Protein AF-A0A7X1GT19-F1 (afdb_monomer)

Sequence (96 aa):
MHSQNGVPGVCRNRPYIVELTGMGIITFTTTYVAVEGKKAEAPYTIAMIELDEGAWIAGNLIYIDPTEASMDLTGKRVKLCHKVFPSDRFSGRESA

Structure (mmCIF, N/CA/C/O backbone):
data_AF-A0A7X1GT19-F1
#
_entry.id   AF-A0A7X1GT19-F1
#
loop_
_atom_site.group_PDB
_atom_site.id
_atom_site.type_symbol
_atom_site.label_atom_id
_atom_site.label_alt_id
_atom_site.label_comp_id
_atom_site.label_asym_id
_atom_site.label_entity_id
_atom_site.label_seq_id
_atom_site.pdbx_PDB_ins_code
_atom_site.Cartn_x
_atom_site.Cartn_y
_atom_site.Cartn_z
_atom_site.occupancy
_atom_site.B_iso_or_equiv
_atom_site.auth_seq_id
_atom_site.auth_comp_id
_atom_site.auth_asym_id
_atom_site.auth_atom_id
_atom_site.pdbx_PDB_model_num
ATOM 1 N N . MET A 1 1 ? -29.762 -1.680 27.290 1.00 38.53 1 MET A N 1
ATOM 2 C CA . MET A 1 1 ? -28.530 -0.919 27.590 1.00 38.53 1 MET A CA 1
ATOM 3 C C . MET A 1 1 ? -27.571 -1.827 28.339 1.00 38.53 1 MET A C 1
ATOM 5 O O . MET A 1 1 ? -27.775 -1.955 29.527 1.00 38.53 1 MET A O 1
ATOM 9 N N . HIS A 1 2 ? -26.612 -2.491 27.692 1.00 34.38 2 HIS A N 1
ATOM 10 C CA . HIS A 1 2 ? -25.389 -3.018 28.330 1.00 34.38 2 HIS A CA 1
ATOM 11 C C . HIS A 1 2 ? -24.317 -3.064 27.230 1.00 34.38 2 HIS A C 1
ATOM 13 O O . HI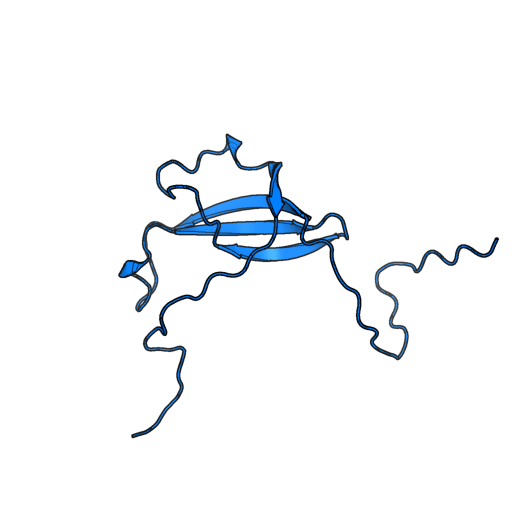S A 1 2 ? -24.105 -4.069 26.562 1.00 34.38 2 HIS A O 1
ATOM 19 N N . SER A 1 3 ? -23.737 -1.889 26.986 1.00 41.16 3 SER A N 1
ATOM 20 C CA . SER A 1 3 ? -22.594 -1.668 26.105 1.00 41.16 3 SER A CA 1
ATOM 21 C C . SER A 1 3 ? -21.346 -2.184 26.815 1.00 41.16 3 SER A C 1
ATOM 23 O O . SER A 1 3 ? -20.763 -1.474 27.629 1.00 41.16 3 SER A O 1
ATOM 25 N N . GLN A 1 4 ? -20.958 -3.431 26.560 1.00 44.81 4 GLN A N 1
ATOM 26 C CA . GLN A 1 4 ? -19.637 -3.927 26.942 1.00 44.81 4 GLN A CA 1
ATOM 27 C C . GLN A 1 4 ? -18.685 -3.655 25.780 1.00 44.81 4 GLN A C 1
ATOM 29 O O . GLN A 1 4 ? -18.449 -4.522 24.942 1.00 44.81 4 GLN A O 1
ATOM 34 N N . ASN A 1 5 ? -18.178 -2.423 25.720 1.00 45.59 5 ASN A N 1
ATOM 35 C CA . ASN A 1 5 ? -17.056 -2.084 24.855 1.00 45.59 5 ASN A CA 1
ATOM 36 C C . ASN A 1 5 ? -15.856 -2.903 25.342 1.00 45.59 5 ASN A C 1
ATOM 38 O O . ASN A 1 5 ? -15.288 -2.621 26.396 1.00 45.59 5 ASN A O 1
ATOM 42 N N . GLY A 1 6 ? -15.549 -3.981 24.619 1.00 48.25 6 GLY A N 1
ATOM 43 C CA . GLY A 1 6 ? -14.380 -4.808 24.874 1.00 48.25 6 GLY A CA 1
ATOM 44 C C . GLY A 1 6 ? -13.124 -3.960 24.731 1.00 48.25 6 GLY A C 1
ATOM 45 O O . GLY A 1 6 ? -12.921 -3.311 23.710 1.00 48.25 6 GLY A O 1
ATOM 46 N N . VAL A 1 7 ? -12.298 -3.949 25.770 1.00 55.34 7 VAL A N 1
ATOM 47 C CA . VAL A 1 7 ? -10.979 -3.320 25.725 1.00 55.34 7 VAL A CA 1
ATOM 48 C C . VAL A 1 7 ? -10.086 -4.070 24.719 1.00 55.34 7 VAL A C 1
ATOM 50 O O . VAL A 1 7 ? -9.985 -5.299 24.809 1.00 55.34 7 VAL A O 1
ATOM 53 N N . PRO A 1 8 ? -9.443 -3.377 23.761 1.00 54.56 8 PRO A N 1
ATOM 54 C CA . PRO A 1 8 ? -8.532 -4.019 22.821 1.00 54.56 8 PRO A CA 1
ATOM 55 C C . PRO A 1 8 ? -7.324 -4.606 23.571 1.00 54.56 8 PRO A C 1
ATOM 57 O O . PRO A 1 8 ? -6.698 -3.917 24.372 1.00 54.56 8 PRO A O 1
ATOM 60 N N . GLY A 1 9 ? -7.010 -5.884 23.326 1.00 55.78 9 GLY A N 1
ATOM 61 C CA . GLY A 1 9 ? -5.822 -6.567 23.871 1.00 55.78 9 GLY A CA 1
ATOM 62 C C . GLY A 1 9 ? -6.071 -7.607 24.973 1.00 55.78 9 GLY A C 1
ATOM 63 O O . GLY A 1 9 ? -5.120 -8.230 25.438 1.00 55.78 9 GLY A O 1
ATOM 64 N N . VAL A 1 10 ? -7.322 -7.838 25.389 1.00 63.00 10 VAL A N 1
ATOM 65 C CA . VAL A 1 10 ? -7.647 -8.835 26.426 1.00 63.00 10 VAL A CA 1
ATOM 66 C C . VAL A 1 10 ? -8.014 -10.189 25.815 1.00 63.00 10 VAL A C 1
ATOM 68 O O . VAL A 1 10 ? -8.988 -10.314 25.070 1.00 63.00 10 VAL A O 1
ATOM 71 N N . CYS A 1 11 ? -7.260 -11.227 26.188 1.00 58.25 11 CYS A N 1
ATOM 72 C CA . CYS A 1 11 ? -7.517 -12.618 25.825 1.00 58.25 11 CYS A CA 1
ATOM 73 C C . CYS A 1 11 ? -8.850 -13.102 26.417 1.00 58.25 11 CYS A C 1
ATOM 75 O O . CYS A 1 11 ? -8.918 -13.569 27.555 1.00 58.25 11 CYS A O 1
ATOM 77 N N . ARG A 1 12 ? -9.928 -13.049 25.629 1.00 58.66 12 ARG A N 1
ATOM 78 C CA . ARG A 1 12 ? -11.085 -13.924 25.851 1.00 58.66 12 ARG A CA 1
ATOM 79 C C . ARG A 1 12 ? -10.684 -15.315 25.362 1.00 58.66 12 ARG A C 1
ATOM 81 O O . ARG A 1 12 ? -10.279 -15.467 24.217 1.00 58.66 12 ARG A O 1
ATOM 88 N N . ASN A 1 13 ? -10.800 -16.325 26.222 1.00 62.38 13 ASN A N 1
ATOM 89 C CA . ASN A 1 13 ? -10.290 -17.692 26.018 1.00 62.38 13 ASN A CA 1
ATOM 90 C C . ASN A 1 13 ? -10.967 -18.492 24.869 1.00 62.38 13 ASN A C 1
ATOM 92 O O . ASN A 1 13 ? -10.873 -19.716 24.830 1.00 62.38 13 ASN A O 1
ATOM 96 N N . ARG A 1 14 ? -11.690 -17.828 23.953 1.00 72.44 14 ARG A N 1
ATOM 97 C CA . ARG A 1 14 ? -12.231 -18.405 22.717 1.00 72.44 14 ARG A CA 1
ATOM 98 C C . ARG A 1 14 ? -11.996 -17.458 21.537 1.00 72.44 14 ARG A C 1
ATOM 100 O O . ARG A 1 14 ? -12.455 -16.315 21.611 1.00 72.44 14 ARG A O 1
ATOM 107 N N . PRO A 1 15 ? -11.373 -17.928 20.443 1.00 73.94 15 PRO A N 1
ATOM 108 C CA . PRO A 1 15 ? -11.377 -17.189 19.191 1.00 73.94 15 PRO A CA 1
ATOM 109 C C . PRO A 1 15 ? -12.811 -17.108 18.654 1.00 73.94 15 PRO A C 1
ATOM 111 O O . PRO A 1 15 ? -13.588 -18.058 18.766 1.00 73.94 15 PRO A O 1
ATOM 114 N N . TYR A 1 16 ? -13.161 -15.965 18.079 1.00 82.31 16 TYR A N 1
ATOM 115 C CA . TYR A 1 16 ? -14.397 -15.762 17.333 1.00 82.31 16 TYR A CA 1
ATOM 116 C C . TYR A 1 16 ? -14.046 -15.098 16.004 1.00 82.31 16 TYR A C 1
ATOM 118 O O . TYR A 1 16 ? -13.050 -14.382 15.909 1.00 82.31 16 TYR A O 1
ATOM 126 N N . ILE A 1 17 ? -14.830 -15.390 14.970 1.00 84.88 17 ILE A N 1
ATOM 127 C CA . ILE A 1 17 ? -14.613 -14.848 13.629 1.00 84.88 17 ILE A CA 1
ATOM 128 C C . ILE A 1 17 ? -15.298 -13.484 13.559 1.00 84.88 17 ILE A C 1
ATOM 130 O O . ILE A 1 17 ? -16.444 -13.345 13.987 1.00 84.88 17 ILE A O 1
ATOM 134 N N . VAL A 1 18 ? -14.589 -12.493 13.026 1.00 86.12 18 VAL A N 1
ATOM 135 C CA . VAL A 1 18 ? -15.118 -11.159 12.735 1.00 86.12 18 VAL A CA 1
ATOM 136 C C . VAL A 1 18 ? -14.885 -10.884 11.260 1.00 86.12 18 VAL A C 1
AT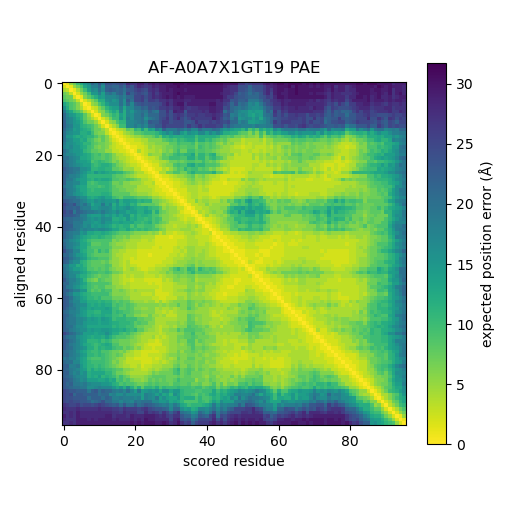OM 138 O O . VAL A 1 18 ? -13.773 -11.074 10.770 1.00 86.12 18 VAL A O 1
ATOM 141 N N . GLU A 1 19 ? -15.928 -10.454 10.559 1.00 84.38 19 GLU A N 1
ATOM 142 C CA . GLU A 1 19 ? -15.803 -9.969 9.187 1.00 84.38 19 GLU A CA 1
ATOM 143 C C . GLU A 1 19 ? -15.433 -8.485 9.203 1.00 84.38 19 GLU A C 1
ATOM 145 O O . GLU A 1 19 ? -16.076 -7.684 9.882 1.00 84.38 19 GLU A O 1
ATOM 150 N N . LEU A 1 20 ? -14.378 -8.133 8.470 1.00 88.56 20 LEU A N 1
ATOM 151 C CA . LEU A 1 20 ? -13.904 -6.758 8.322 1.00 88.56 20 LEU A CA 1
ATOM 152 C C . LEU A 1 20 ? -14.451 -6.165 7.023 1.00 88.56 20 LEU A C 1
ATOM 154 O O . LEU A 1 20 ? -14.605 -6.866 6.022 1.00 88.56 20 LEU A O 1
ATOM 158 N N . THR A 1 21 ? -14.701 -4.859 7.016 1.00 85.12 21 THR A N 1
ATOM 159 C CA . THR A 1 21 ? -15.239 -4.143 5.850 1.00 85.12 21 THR A CA 1
ATOM 160 C C . THR A 1 21 ? -14.237 -4.040 4.699 1.00 85.12 21 THR A C 1
ATOM 162 O O . THR A 1 21 ? -14.631 -3.883 3.541 1.00 85.12 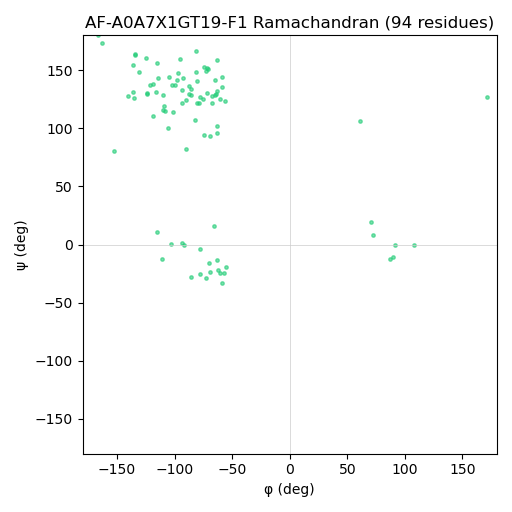21 THR A O 1
ATOM 165 N N . GLY A 1 22 ? -12.937 -4.133 5.007 1.00 85.31 22 GLY A N 1
ATOM 166 C CA . GLY A 1 22 ? -11.856 -4.020 4.029 1.00 85.31 22 GLY A CA 1
ATOM 167 C C . GLY A 1 22 ? -11.673 -2.600 3.487 1.00 85.31 22 GLY A C 1
ATOM 168 O O . GLY A 1 22 ? -11.091 -2.440 2.413 1.00 85.31 22 GLY A O 1
ATOM 169 N N . MET A 1 23 ? -12.190 -1.587 4.190 1.00 88.44 23 MET A N 1
ATOM 170 C CA . MET A 1 23 ? -11.970 -0.176 3.883 1.00 88.44 23 MET A CA 1
ATOM 171 C C . MET A 1 23 ? -10.890 0.394 4.793 1.00 88.44 23 MET A C 1
ATOM 173 O O . MET A 1 23 ? -10.863 0.115 5.989 1.00 88.44 23 MET A O 1
ATOM 177 N N . GLY A 1 24 ? -9.998 1.194 4.219 1.00 88.19 24 GLY A N 1
ATOM 178 C CA . GLY A 1 24 ? -8.895 1.755 4.980 1.00 88.19 24 GLY A CA 1
ATOM 179 C C . GLY A 1 24 ? -8.163 2.878 4.271 1.00 88.19 24 GLY A C 1
ATOM 180 O O . GLY A 1 24 ? -8.508 3.267 3.148 1.00 88.19 24 GLY A O 1
ATOM 181 N N . ILE A 1 25 ? -7.156 3.396 4.961 1.00 85.44 25 ILE A N 1
ATOM 182 C CA . ILE A 1 25 ? -6.256 4.445 4.493 1.00 85.44 25 ILE A CA 1
ATOM 183 C C . ILE A 1 25 ? -4.932 3.808 4.073 1.00 85.44 25 ILE A C 1
ATOM 185 O O . ILE A 1 25 ? -4.413 2.935 4.769 1.00 85.44 25 ILE A O 1
ATOM 189 N N . ILE A 1 26 ? -4.378 4.242 2.938 1.00 89.25 26 ILE A N 1
ATOM 190 C CA . ILE A 1 26 ? -3.115 3.696 2.427 1.00 89.25 26 ILE A CA 1
ATOM 191 C C . ILE A 1 26 ? -1.898 4.537 2.768 1.00 89.25 26 ILE A C 1
ATOM 193 O O . ILE A 1 26 ? -1.902 5.761 2.650 1.00 89.25 26 ILE A O 1
ATOM 197 N N . THR A 1 27 ? -0.819 3.825 3.071 1.00 87.75 27 THR A N 1
ATOM 198 C CA . THR A 1 27 ? 0.567 4.256 2.882 1.00 87.75 27 THR A CA 1
ATOM 199 C C . THR A 1 27 ? 1.208 3.280 1.906 1.00 87.75 27 THR A C 1
ATOM 201 O O . THR A 1 27 ? 0.952 2.086 2.003 1.00 87.75 27 THR A O 1
ATOM 204 N N . PHE A 1 28 ? 2.014 3.733 0.950 1.00 88.44 28 PHE A N 1
ATOM 205 C CA . PHE A 1 28 ? 2.563 2.837 -0.069 1.00 88.44 28 PHE A CA 1
ATOM 206 C C . PHE A 1 28 ? 4.055 3.049 -0.307 1.00 88.44 28 PHE A C 1
ATOM 208 O O . PHE A 1 28 ? 4.646 4.055 0.078 1.00 88.44 28 PHE A O 1
ATOM 215 N N . THR A 1 29 ? 4.679 2.066 -0.942 1.00 87.62 29 THR A N 1
ATOM 216 C CA . THR A 1 29 ? 6.060 2.109 -1.411 1.00 87.62 29 THR A CA 1
ATOM 217 C C . THR A 1 29 ? 6.131 1.426 -2.769 1.00 87.62 29 THR A C 1
ATOM 219 O O . THR A 1 29 ? 5.672 0.295 -2.933 1.00 87.62 29 THR A O 1
ATOM 222 N N . THR A 1 30 ? 6.713 2.111 -3.752 1.00 88.12 30 THR A N 1
ATOM 223 C CA . THR A 1 30 ? 6.962 1.540 -5.079 1.00 88.12 30 THR A CA 1
ATOM 224 C C . THR A 1 30 ? 8.331 0.874 -5.105 1.00 88.12 30 THR A C 1
ATOM 226 O O . THR A 1 30 ? 9.354 1.493 -4.810 1.00 88.12 30 THR A O 1
ATOM 229 N N . THR A 1 31 ? 8.355 -0.405 -5.466 1.00 86.69 31 THR A N 1
ATOM 230 C CA . THR A 1 31 ? 9.571 -1.198 -5.618 1.00 86.69 31 THR A CA 1
ATOM 231 C C . THR A 1 31 ? 9.923 -1.313 -7.099 1.00 86.69 31 THR A C 1
ATOM 233 O O . THR A 1 31 ? 9.212 -1.948 -7.876 1.00 86.69 31 THR A O 1
ATOM 236 N N . TYR A 1 32 ? 11.049 -0.711 -7.484 1.00 85.19 32 TYR A N 1
ATOM 237 C CA . TYR A 1 32 ? 11.576 -0.770 -8.855 1.00 85.19 32 TYR A CA 1
ATOM 238 C C . TYR A 1 32 ? 12.434 -2.012 -9.111 1.00 85.19 32 TYR A C 1
ATOM 240 O O . TYR A 1 32 ? 12.519 -2.494 -10.238 1.00 85.19 32 TYR A O 1
ATOM 248 N N . VAL A 1 33 ? 13.070 -2.544 -8.066 1.00 84.75 33 VAL A N 1
ATOM 249 C CA . VAL A 1 33 ? 13.926 -3.729 -8.151 1.00 84.75 33 VAL A CA 1
ATOM 250 C C . VAL A 1 33 ? 13.188 -4.906 -7.535 1.00 84.75 33 VAL A C 1
ATOM 252 O O . VAL A 1 33 ? 13.123 -5.039 -6.315 1.00 84.75 33 VAL A O 1
ATOM 255 N N . ALA A 1 34 ? 12.610 -5.754 -8.384 1.00 81.06 34 ALA A N 1
ATOM 256 C CA . ALA A 1 34 ? 11.939 -6.959 -7.922 1.00 81.06 34 ALA A CA 1
ATOM 257 C C . ALA A 1 34 ? 12.922 -8.029 -7.445 1.00 81.06 34 ALA A C 1
ATOM 259 O O . ALA A 1 34 ? 14.014 -8.208 -7.992 1.00 81.06 34 ALA A O 1
ATOM 260 N N . VAL A 1 35 ? 12.448 -8.808 -6.476 1.00 77.00 35 VAL A N 1
ATOM 261 C CA . VAL A 1 35 ? 13.060 -10.075 -6.080 1.00 77.00 35 VAL A CA 1
ATOM 262 C C . VAL A 1 35 ? 13.020 -11.089 -7.227 1.00 77.00 35 VAL A C 1
ATOM 264 O O . VAL A 1 35 ? 12.233 -10.987 -8.178 1.00 77.00 35 VAL A O 1
ATOM 267 N N . GLU A 1 36 ? 13.894 -12.088 -7.158 1.00 73.50 36 GLU A N 1
ATOM 268 C CA . GLU A 1 36 ? 13.940 -13.153 -8.153 1.00 73.50 36 GLU A CA 1
ATOM 269 C C . GLU A 1 36 ? 12.593 -13.893 -8.244 1.00 73.50 36 GLU A C 1
ATOM 271 O O . GLU A 1 36 ? 11.956 -14.179 -7.238 1.00 73.50 36 GLU A O 1
ATOM 276 N N . GLY A 1 37 ? 12.120 -14.152 -9.468 1.00 72.94 37 GLY A N 1
ATOM 277 C CA . GLY A 1 37 ? 10.784 -14.714 -9.713 1.00 72.94 37 GLY A CA 1
ATOM 278 C C . GLY A 1 37 ? 9.653 -13.682 -9.826 1.00 72.94 37 GLY A C 1
ATOM 279 O O . GLY A 1 37 ? 8.594 -14.025 -10.340 1.00 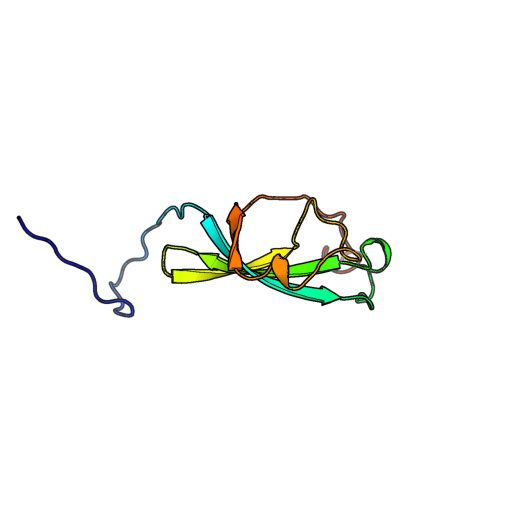72.94 37 GLY A O 1
ATOM 280 N N . LYS A 1 38 ? 9.890 -12.415 -9.457 1.00 73.12 38 LYS A N 1
ATOM 281 C CA . LYS A 1 38 ? 8.913 -11.310 -9.564 1.00 73.12 38 LYS A CA 1
ATOM 282 C C . LYS A 1 38 ? 9.322 -10.205 -10.541 1.00 73.12 38 LYS A C 1
ATOM 284 O O . LYS A 1 38 ? 8.675 -9.169 -10.623 1.00 73.12 38 LYS A O 1
ATOM 289 N N . LYS A 1 39 ? 10.368 -10.437 -11.344 1.00 75.12 39 LYS A N 1
ATOM 290 C CA . LYS A 1 39 ? 10.871 -9.475 -12.346 1.00 75.12 39 LYS A CA 1
ATOM 291 C C . LYS A 1 39 ? 9.828 -9.067 -13.390 1.00 75.12 39 LYS A C 1
ATOM 293 O O . LYS A 1 39 ? 9.852 -7.928 -13.829 1.00 75.12 39 LYS A O 1
ATOM 298 N N . ALA A 1 40 ? 8.919 -9.970 -13.760 1.00 76.44 40 ALA A N 1
ATOM 299 C CA . ALA A 1 40 ? 7.837 -9.675 -14.704 1.00 76.44 40 ALA A CA 1
ATOM 300 C C . ALA A 1 40 ? 6.765 -8.731 -14.126 1.00 76.44 40 ALA A C 1
ATOM 302 O O . ALA A 1 40 ? 5.966 -8.179 -14.873 1.00 76.44 40 ALA A O 1
ATOM 303 N N . GLU A 1 41 ? 6.742 -8.568 -12.804 1.00 73.62 41 GLU A N 1
ATOM 304 C CA . GLU A 1 41 ? 5.791 -7.726 -12.079 1.00 73.62 41 GLU A CA 1
ATOM 305 C C . GLU A 1 41 ? 6.437 -6.398 -11.645 1.00 73.62 41 GLU A C 1
ATOM 307 O O . GLU A 1 41 ? 5.774 -5.590 -11.011 1.00 73.62 41 GLU A O 1
ATOM 312 N N . ALA A 1 42 ? 7.719 -6.163 -11.963 1.00 80.88 42 ALA A N 1
ATOM 313 C CA . ALA A 1 42 ? 8.395 -4.898 -11.690 1.00 80.88 42 ALA A CA 1
ATOM 314 C C . ALA A 1 42 ? 8.065 -3.839 -12.756 1.00 80.88 42 ALA A C 1
ATOM 316 O O . ALA A 1 42 ? 8.105 -4.160 -13.946 1.00 80.88 42 ALA A O 1
ATOM 317 N N . PRO A 1 43 ? 7.868 -2.567 -12.369 1.00 86.00 43 PRO A N 1
ATOM 318 C CA . PRO A 1 43 ? 7.727 -2.068 -10.997 1.00 86.00 43 PRO A CA 1
ATOM 319 C C . PRO A 1 43 ? 6.376 -2.470 -10.383 1.00 86.00 43 PRO A C 1
ATOM 321 O O . PRO A 1 43 ? 5.395 -2.605 -11.103 1.00 86.00 43 PRO A O 1
ATOM 324 N N . TYR A 1 44 ? 6.308 -2.619 -9.057 1.00 85.25 44 TYR A N 1
ATOM 325 C CA . TYR A 1 44 ? 5.041 -2.813 -8.338 1.00 85.25 44 TYR A CA 1
ATOM 326 C C . TYR A 1 44 ? 4.976 -1.954 -7.077 1.00 85.25 44 TYR A C 1
ATOM 328 O O . TYR A 1 44 ? 5.996 -1.598 -6.485 1.00 85.25 44 TYR A O 1
ATOM 336 N N . THR A 1 45 ? 3.756 -1.633 -6.656 1.00 88.56 45 THR A N 1
ATOM 337 C CA . THR A 1 45 ? 3.494 -0.807 -5.477 1.00 88.56 45 THR A CA 1
ATOM 338 C C . THR A 1 45 ? 2.923 -1.663 -4.353 1.00 88.56 45 THR A C 1
ATOM 340 O O . THR A 1 45 ? 1.814 -2.189 -4.464 1.00 88.56 45 THR A O 1
ATOM 343 N N . ILE A 1 46 ? 3.674 -1.788 -3.258 1.00 89.12 46 ILE A N 1
ATOM 344 C CA . ILE A 1 46 ? 3.190 -2.396 -2.015 1.00 89.12 46 ILE A CA 1
ATOM 345 C C . ILE A 1 46 ? 2.519 -1.297 -1.194 1.00 89.12 46 ILE A C 1
ATOM 347 O O . ILE A 1 46 ? 3.101 -0.238 -0.972 1.00 89.12 46 ILE A O 1
ATOM 351 N N . ALA A 1 47 ? 1.306 -1.556 -0.728 1.00 89.62 47 ALA A N 1
ATOM 352 C CA . ALA A 1 47 ? 0.556 -0.696 0.165 1.00 89.62 47 ALA A CA 1
ATOM 353 C C . ALA A 1 47 ? 0.356 -1.365 1.528 1.00 89.62 47 ALA A C 1
ATOM 355 O O . ALA A 1 47 ? 0.135 -2.571 1.650 1.00 89.62 47 ALA A O 1
ATOM 356 N N . MET A 1 48 ? 0.412 -0.537 2.555 1.00 90.62 48 MET A N 1
ATOM 357 C CA . MET A 1 48 ? 0.067 -0.843 3.924 1.00 90.62 48 MET A CA 1
ATOM 358 C C . MET A 1 48 ? -1.229 -0.096 4.232 1.00 90.62 48 MET A C 1
ATOM 360 O O . MET A 1 48 ? -1.301 1.126 4.085 1.00 90.62 48 MET A O 1
ATOM 364 N N . ILE A 1 49 ? -2.267 -0.856 4.560 1.00 91.25 49 ILE A N 1
ATOM 365 C CA . ILE A 1 49 ? -3.637 -0.375 4.687 1.00 91.25 49 ILE A CA 1
ATOM 366 C C . ILE A 1 49 ? -4.003 -0.420 6.164 1.00 91.25 49 ILE A C 1
ATOM 368 O O . ILE A 1 49 ? -4.069 -1.501 6.752 1.00 91.25 49 ILE A O 1
ATOM 372 N N . GLU A 1 50 ? -4.248 0.749 6.741 1.00 91.38 50 GLU A N 1
ATOM 373 C CA . GLU A 1 50 ? -4.879 0.879 8.049 1.00 91.38 50 GLU A CA 1
ATOM 374 C C . GLU A 1 50 ? -6.391 0.776 7.846 1.00 91.38 50 GLU A C 1
ATOM 376 O O . GLU A 1 50 ? -7.005 1.671 7.259 1.00 91.38 50 GLU A O 1
ATOM 381 N N . LEU A 1 51 ? -6.975 -0.351 8.251 1.00 90.81 51 LEU A N 1
ATOM 382 C CA . LEU A 1 51 ? -8.417 -0.557 8.187 1.00 90.81 51 LEU A CA 1
ATOM 383 C C . LEU A 1 51 ? -9.134 0.300 9.233 1.00 90.81 51 LEU A C 1
ATOM 385 O O . LEU A 1 51 ? -8.598 0.542 10.314 1.00 90.81 51 LEU A O 1
ATOM 389 N N . ASP A 1 52 ? -10.376 0.689 8.947 1.00 88.12 52 ASP A N 1
ATOM 390 C CA . ASP A 1 52 ? -11.201 1.479 9.874 1.00 88.12 52 ASP A CA 1
ATOM 391 C C . ASP A 1 52 ? -11.444 0.752 11.217 1.00 88.12 52 ASP A C 1
ATOM 393 O O . ASP A 1 52 ? -11.655 1.390 12.248 1.00 88.12 52 ASP A O 1
ATOM 397 N N . GLU A 1 53 ? -11.368 -0.584 11.235 1.00 86.75 53 GLU A N 1
ATOM 398 C CA . GLU A 1 53 ? -11.441 -1.405 12.449 1.00 86.75 53 GLU A CA 1
ATOM 399 C C . GLU A 1 53 ? -10.130 -1.428 13.270 1.00 86.75 53 GLU A C 1
ATOM 401 O O . GLU A 1 53 ? -10.087 -2.032 14.343 1.00 86.75 53 GLU A O 1
ATOM 406 N N . GLY A 1 54 ? -9.058 -0.789 12.784 1.00 84.62 54 GLY A N 1
ATOM 407 C CA . GLY A 1 54 ? -7.752 -0.661 13.447 1.00 84.62 54 GLY A CA 1
ATOM 408 C C . GLY A 1 54 ? -6.731 -1.756 13.109 1.00 84.62 54 GLY A C 1
ATOM 409 O O . GLY A 1 54 ? -5.610 -1.735 13.619 1.00 84.62 54 GLY A O 1
ATOM 410 N N . ALA A 1 55 ? -7.092 -2.723 12.263 1.00 87.81 55 ALA A N 1
ATOM 411 C CA . ALA A 1 55 ? -6.171 -3.751 11.779 1.00 87.81 55 ALA A CA 1
ATOM 412 C C . ALA A 1 55 ? -5.313 -3.234 10.613 1.00 87.81 55 ALA A C 1
ATOM 414 O O . ALA A 1 55 ? -5.763 -2.430 9.802 1.00 87.81 55 ALA A O 1
ATOM 415 N N . TRP A 1 56 ? -4.085 -3.742 10.500 1.00 89.94 56 TRP A N 1
ATOM 416 C CA . TRP A 1 56 ? -3.148 -3.366 9.441 1.00 89.94 56 TRP A CA 1
ATOM 417 C C . TRP A 1 56 ? -2.957 -4.523 8.463 1.00 89.94 56 TRP A C 1
ATOM 419 O O . TRP A 1 56 ? -2.663 -5.646 8.877 1.00 89.94 56 TRP A O 1
ATOM 429 N N . ILE A 1 57 ? -3.112 -4.252 7.166 1.00 89.75 57 ILE A N 1
ATOM 430 C CA . ILE A 1 57 ? -2.943 -5.247 6.100 1.00 89.75 57 ILE A CA 1
ATOM 431 C C . ILE A 1 57 ? -1.903 -4.760 5.097 1.00 89.75 57 ILE A C 1
ATOM 433 O O . ILE A 1 57 ? -1.999 -3.653 4.574 1.00 89.75 57 ILE A O 1
ATOM 437 N N . ALA A 1 58 ? -0.926 -5.614 4.797 1.00 89.75 58 ALA A N 1
ATOM 438 C CA . ALA A 1 58 ? 0.014 -5.402 3.704 1.00 89.75 58 ALA A CA 1
ATOM 439 C C . ALA A 1 58 ? -0.492 -6.100 2.433 1.00 89.75 58 ALA A C 1
ATOM 441 O O . ALA A 1 58 ? -0.884 -7.268 2.472 1.00 89.75 58 ALA A O 1
ATOM 442 N N . GLY A 1 59 ? -0.469 -5.398 1.302 1.00 87.62 59 GLY A N 1
ATOM 443 C CA . GLY A 1 59 ? -0.912 -5.933 0.018 1.00 87.62 59 GLY A CA 1
ATOM 444 C C . GLY A 1 59 ? -0.422 -5.108 -1.166 1.00 87.62 59 GLY A C 1
ATOM 445 O O . GLY A 1 59 ? 0.173 -4.051 -0.998 1.00 87.62 59 GLY A O 1
ATOM 446 N N . ASN A 1 60 ? -0.669 -5.588 -2.381 1.00 88.25 60 ASN A N 1
ATOM 447 C CA . ASN A 1 60 ? -0.297 -4.861 -3.594 1.00 88.25 60 ASN A CA 1
ATOM 448 C C . ASN A 1 60 ? -1.411 -3.897 -4.007 1.00 88.25 60 ASN A C 1
ATOM 450 O O . ASN A 1 60 ? -2.586 -4.273 -4.033 1.00 88.25 60 ASN A O 1
ATOM 454 N N . LEU A 1 61 ? -1.036 -2.675 -4.385 1.00 86.44 61 LEU A N 1
ATOM 455 C CA . LEU A 1 61 ? -1.963 -1.720 -4.976 1.00 86.44 61 LEU A CA 1
ATOM 456 C C . LEU A 1 61 ? -2.191 -2.091 -6.446 1.00 86.44 61 LEU A C 1
ATOM 458 O O . LEU A 1 61 ? -1.248 -2.282 -7.211 1.00 86.44 61 LEU A O 1
ATOM 462 N N . ILE A 1 62 ? -3.457 -2.232 -6.827 1.00 83.00 62 ILE A N 1
ATOM 463 C CA . ILE A 1 62 ? -3.877 -2.619 -8.177 1.00 83.00 62 ILE A CA 1
ATOM 464 C C . ILE A 1 6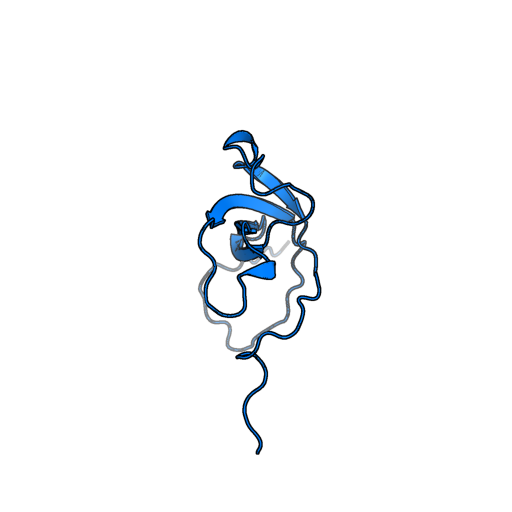2 ? -4.661 -1.472 -8.828 1.00 83.00 62 ILE A C 1
ATOM 466 O O . ILE A 1 62 ? -5.244 -0.657 -8.120 1.00 83.00 62 ILE A O 1
ATOM 470 N N . TYR A 1 63 ? -4.693 -1.434 -10.166 1.00 82.12 63 TYR A N 1
ATOM 471 C CA . TYR A 1 63 ? -5.345 -0.399 -10.997 1.00 82.12 63 TYR A CA 1
ATOM 472 C C . TYR A 1 63 ? -4.666 0.977 -11.053 1.00 82.12 63 TYR A C 1
ATOM 474 O O . TYR A 1 63 ? -5.220 1.898 -11.646 1.00 82.12 63 TYR A O 1
ATOM 482 N N . ILE A 1 64 ? -3.465 1.114 -10.495 1.00 83.81 64 ILE A N 1
ATOM 483 C CA . ILE A 1 64 ? -2.634 2.315 -10.621 1.00 83.81 64 ILE A CA 1
ATOM 484 C C . ILE A 1 64 ? -1.311 1.898 -11.253 1.00 83.81 64 ILE A C 1
ATOM 486 O O . ILE A 1 64 ? -0.772 0.849 -10.893 1.00 83.81 64 ILE A O 1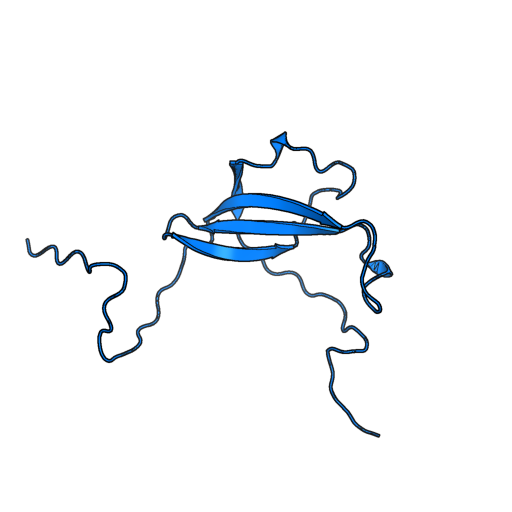
ATOM 490 N N . ASP A 1 65 ? -0.815 2.696 -12.200 1.00 83.88 65 ASP A N 1
ATOM 491 C CA . ASP A 1 65 ? 0.529 2.507 -12.737 1.00 83.88 65 ASP A CA 1
ATOM 492 C C . ASP A 1 65 ? 1.555 2.819 -11.631 1.00 83.88 65 ASP A C 1
ATOM 494 O O . ASP A 1 65 ? 1.547 3.930 -11.091 1.00 83.88 65 ASP A O 1
ATOM 498 N N . PRO A 1 66 ? 2.430 1.870 -11.263 1.00 83.44 66 PRO A N 1
ATOM 499 C CA . PRO A 1 66 ? 3.455 2.082 -10.247 1.00 83.44 66 PRO A CA 1
ATOM 500 C C . PRO A 1 66 ? 4.396 3.259 -10.544 1.00 83.44 66 PRO A C 1
ATOM 502 O O . PRO A 1 66 ? 4.957 3.814 -9.597 1.00 83.44 66 PRO A O 1
ATOM 505 N N . THR A 1 67 ? 4.567 3.664 -11.811 1.00 83.56 67 THR A N 1
ATOM 506 C CA . THR A 1 67 ? 5.376 4.844 -12.177 1.00 83.56 67 THR A CA 1
ATOM 507 C C . THR A 1 67 ? 4.651 6.166 -11.938 1.00 83.56 67 THR A C 1
ATOM 509 O O . THR A 1 67 ? 5.298 7.180 -11.701 1.00 83.56 67 THR A O 1
ATOM 512 N N . GLU A 1 68 ? 3.318 6.149 -11.948 1.00 84.62 68 GLU A N 1
ATOM 513 C CA . GLU A 1 68 ? 2.456 7.309 -11.686 1.00 84.62 68 GLU A CA 1
ATOM 514 C C . GLU A 1 68 ? 2.041 7.396 -10.205 1.00 84.62 68 GLU A C 1
ATOM 516 O O . GLU A 1 68 ? 1.288 8.286 -9.798 1.00 84.62 68 GLU A O 1
ATOM 521 N N . ALA A 1 69 ? 2.517 6.463 -9.371 1.00 82.81 69 ALA A N 1
ATOM 522 C CA . ALA A 1 69 ? 2.204 6.411 -7.953 1.00 82.81 69 ALA A CA 1
ATOM 523 C C . ALA A 1 69 ? 2.858 7.586 -7.202 1.00 82.81 69 ALA A C 1
ATOM 525 O O . ALA A 1 69 ? 4.007 7.524 -6.764 1.00 82.81 69 ALA A O 1
ATOM 526 N N . SER A 1 70 ? 2.099 8.671 -7.054 1.00 85.12 70 SER A N 1
ATOM 527 C CA . SER A 1 70 ? 2.514 9.892 -6.362 1.00 85.12 70 SER A CA 1
ATOM 528 C C . SER A 1 70 ? 2.069 9.914 -4.897 1.00 85.12 70 SER A C 1
ATOM 530 O O . SER A 1 70 ? 1.111 9.243 -4.509 1.00 85.12 70 SER A O 1
ATOM 532 N N . MET A 1 71 ? 2.731 10.737 -4.076 1.00 84.75 71 MET A N 1
ATOM 533 C CA . MET A 1 71 ? 2.421 10.922 -2.649 1.00 84.75 71 MET A CA 1
ATOM 534 C C . MET A 1 71 ? 0.966 11.339 -2.376 1.00 84.75 71 MET A C 1
ATOM 536 O O . MET A 1 71 ? 0.490 11.137 -1.264 1.00 84.75 71 MET A O 1
ATOM 540 N N . ASP A 1 72 ? 0.249 11.860 -3.375 1.00 86.62 72 ASP A N 1
ATOM 541 C CA . ASP A 1 72 ? -1.185 12.183 -3.295 1.00 86.62 72 ASP A CA 1
ATOM 542 C C . ASP A 1 72 ? -2.083 10.956 -3.035 1.00 86.62 72 ASP A C 1
ATOM 544 O O . ASP A 1 72 ? -3.210 11.087 -2.555 1.00 86.62 72 ASP A O 1
ATOM 548 N N . LEU A 1 73 ? -1.598 9.748 -3.343 1.00 85.00 73 LEU A N 1
ATOM 549 C CA . LEU A 1 73 ? -2.316 8.504 -3.064 1.00 85.00 73 LEU A CA 1
ATOM 550 C C . LEU A 1 73 ? -2.316 8.160 -1.569 1.00 85.00 73 LEU A C 1
ATOM 552 O O . LEU A 1 73 ? -3.265 7.539 -1.092 1.00 85.00 73 LEU A O 1
ATOM 556 N N . THR A 1 74 ? -1.296 8.582 -0.819 1.00 87.75 74 THR A N 1
ATOM 557 C CA . THR A 1 74 ? -1.235 8.373 0.632 1.00 87.75 74 THR A CA 1
ATOM 558 C C . THR A 1 74 ? -2.387 9.115 1.302 1.00 87.75 74 THR A C 1
ATOM 560 O O . THR A 1 74 ? -2.640 10.280 1.008 1.00 87.75 74 THR A O 1
ATOM 563 N N . GLY A 1 75 ? -3.113 8.453 2.201 1.00 86.25 75 GLY A N 1
ATOM 564 C CA . GLY A 1 75 ? -4.292 9.056 2.829 1.00 86.25 75 GLY A CA 1
ATOM 565 C C . GLY A 1 75 ? -5.609 8.819 2.079 1.00 86.25 75 GLY A C 1
ATOM 566 O O . GLY A 1 75 ? -6.676 9.085 2.635 1.00 86.25 75 GLY A O 1
ATOM 567 N N . LYS A 1 76 ? -5.583 8.301 0.840 1.00 89.88 76 LYS A N 1
ATOM 568 C CA . LYS A 1 76 ? -6.815 7.978 0.103 1.00 89.88 76 LYS A CA 1
ATOM 569 C C . LYS A 1 76 ? -7.476 6.706 0.635 1.00 89.88 76 LYS A C 1
ATOM 571 O O . LYS A 1 76 ? -6.822 5.795 1.144 1.00 89.88 76 LYS A O 1
ATOM 576 N N . ARG A 1 77 ? -8.801 6.648 0.466 1.00 89.81 77 ARG A N 1
ATOM 577 C CA . ARG A 1 77 ? -9.622 5.471 0.767 1.00 89.81 77 ARG A CA 1
ATOM 578 C C . ARG A 1 77 ? -9.368 4.381 -0.266 1.00 89.81 77 ARG A C 1
ATOM 580 O O . ARG A 1 77 ? -9.484 4.635 -1.464 1.00 89.81 77 ARG A O 1
ATOM 587 N N . VAL A 1 78 ? -9.107 3.165 0.198 1.00 88.81 78 VAL A N 1
ATOM 588 C CA . VAL A 1 78 ? -9.035 1.976 -0.660 1.00 88.81 78 VAL A CA 1
ATOM 589 C C . VAL A 1 78 ? -9.982 0.889 -0.191 1.00 88.81 78 VAL A C 1
ATOM 591 O O . VAL A 1 78 ? -10.415 0.871 0.961 1.00 88.81 78 VAL A O 1
ATOM 594 N N . LYS A 1 79 ? -10.275 -0.031 -1.111 1.00 90.12 79 LYS A N 1
ATOM 595 C CA . LYS A 1 79 ? -11.031 -1.246 -0.847 1.00 90.12 79 LYS A CA 1
ATOM 596 C C . LYS A 1 79 ? -10.151 -2.459 -1.099 1.00 90.12 79 LYS A C 1
ATOM 598 O O . LYS A 1 79 ? -9.525 -2.571 -2.154 1.00 90.12 79 LYS A O 1
ATOM 603 N N . LEU A 1 80 ? -10.140 -3.370 -0.138 1.00 87.44 80 LEU A N 1
ATOM 604 C CA . LEU A 1 80 ? -9.433 -4.633 -0.241 1.00 87.44 80 LEU A CA 1
ATOM 605 C C . LEU A 1 80 ? -10.090 -5.515 -1.312 1.00 87.44 80 LEU A C 1
ATOM 607 O O . LEU A 1 80 ? -11.300 -5.745 -1.307 1.00 87.44 80 LEU A O 1
ATOM 611 N N . CYS A 1 81 ? -9.267 -5.996 -2.238 1.00 83.81 81 CYS A N 1
ATOM 612 C CA . CYS A 1 81 ? -9.651 -6.881 -3.330 1.00 83.81 81 CYS A CA 1
ATOM 613 C C . CYS A 1 81 ? -8.640 -8.025 -3.438 1.00 83.81 81 CYS A C 1
ATOM 615 O O . CYS A 1 81 ? -7.531 -7.945 -2.911 1.00 83.81 81 CYS A O 1
ATOM 617 N N . HIS A 1 82 ? -9.010 -9.080 -4.158 1.00 82.44 82 HIS A N 1
ATOM 618 C CA . HIS A 1 82 ? -8.103 -10.177 -4.473 1.00 82.44 82 HIS A CA 1
ATOM 619 C C . HIS A 1 82 ? -7.656 -10.083 -5.934 1.00 82.44 82 HIS A C 1
ATOM 621 O O . HIS A 1 82 ? -8.429 -9.711 -6.817 1.00 82.44 82 HIS A O 1
ATOM 627 N N . LYS A 1 83 ? -6.400 -10.442 -6.190 1.00 81.75 83 LYS A N 1
ATOM 628 C CA . LYS A 1 83 ? -5.854 -10.641 -7.532 1.00 81.75 83 LYS A CA 1
ATOM 629 C C . LYS A 1 83 ? -5.032 -11.918 -7.509 1.00 81.75 83 LYS A C 1
ATOM 631 O O . LYS A 1 83 ? -4.219 -12.110 -6.609 1.00 81.75 83 LYS A O 1
ATOM 636 N N . VAL A 1 84 ? -5.260 -12.788 -8.486 1.00 77.25 84 VAL A N 1
ATOM 637 C CA . VAL A 1 84 ? -4.471 -14.011 -8.636 1.00 77.25 84 VAL A CA 1
ATOM 638 C C . VAL A 1 84 ? -3.148 -13.635 -9.288 1.00 77.25 84 VAL A C 1
ATOM 640 O O . VAL A 1 84 ? -3.129 -13.062 -10.378 1.00 77.25 84 VAL A O 1
ATOM 643 N N . PHE A 1 85 ? -2.052 -13.933 -8.602 1.00 70.69 85 PHE A N 1
ATOM 644 C CA . PHE A 1 85 ? -0.712 -13.799 -9.156 1.00 70.69 85 PHE A CA 1
ATOM 645 C C . PHE A 1 85 ? -0.286 -15.129 -9.782 1.00 70.69 85 PHE A C 1
ATOM 647 O O . PHE A 1 85 ? -0.645 -16.185 -9.252 1.00 70.69 85 PHE A O 1
ATOM 654 N N . PRO A 1 86 ? 0.450 -15.102 -10.908 1.00 69.31 86 PRO A N 1
ATOM 655 C CA . PRO A 1 86 ? 1.014 -16.319 -11.469 1.00 69.31 86 PRO A CA 1
ATOM 656 C C . PRO A 1 86 ? 1.937 -16.972 -10.436 1.00 69.31 86 PRO A C 1
ATOM 658 O O . PRO A 1 86 ? 2.610 -16.277 -9.670 1.00 69.31 86 PRO A O 1
ATOM 661 N N . SER A 1 87 ? 1.947 -18.307 -10.417 1.00 64.88 87 SER A N 1
ATOM 662 C CA . SER A 1 87 ? 2.841 -19.070 -9.546 1.00 64.88 87 SER A CA 1
ATOM 663 C C . SER A 1 87 ? 4.278 -18.640 -9.820 1.00 64.88 87 SER A C 1
ATOM 665 O O . SER A 1 87 ? 4.739 -18.704 -10.962 1.00 64.88 87 SER A O 1
ATOM 667 N N . ASP A 1 88 ? 4.985 -18.199 -8.785 1.00 65.50 88 ASP A N 1
ATOM 668 C CA . ASP A 1 88 ? 6.423 -17.991 -8.888 1.00 65.50 88 ASP A CA 1
ATOM 669 C C . ASP A 1 88 ? 7.151 -19.333 -8.698 1.00 65.50 88 ASP A C 1
ATOM 671 O O . ASP A 1 88 ? 6.568 -20.339 -8.281 1.00 65.50 88 ASP A O 1
ATOM 675 N N . ARG A 1 89 ? 8.444 -19.363 -9.031 1.00 61.56 89 ARG A N 1
ATOM 676 C CA . ARG A 1 89 ? 9.279 -20.568 -8.902 1.00 61.56 89 ARG A CA 1
ATOM 677 C C . ARG A 1 89 ? 9.446 -21.058 -7.457 1.00 61.56 89 ARG A C 1
ATOM 679 O O . ARG A 1 89 ? 9.935 -22.165 -7.270 1.00 61.56 89 ARG A O 1
ATOM 686 N N . PHE A 1 90 ? 9.081 -20.256 -6.458 1.00 64.62 90 PHE A N 1
ATOM 687 C CA . PHE A 1 90 ? 9.344 -20.520 -5.042 1.00 64.62 90 PHE A CA 1
ATOM 688 C C . PHE A 1 90 ? 8.074 -20.841 -4.231 1.00 64.62 90 PHE A C 1
ATOM 690 O O . PHE A 1 90 ? 8.177 -21.333 -3.108 1.00 64.62 90 PHE A O 1
ATOM 697 N N . SER A 1 91 ? 6.884 -20.606 -4.790 1.00 63.41 91 SER A N 1
ATOM 698 C CA . SER A 1 91 ? 5.575 -20.751 -4.130 1.00 63.41 91 SER A CA 1
ATOM 699 C C . SER A 1 91 ? 4.933 -22.133 -4.298 1.00 63.41 91 SER A C 1
ATOM 701 O O . SER A 1 91 ? 3.891 -22.395 -3.701 1.00 63.41 91 SER A O 1
ATOM 703 N N . GLY A 1 92 ? 5.584 -23.056 -5.013 1.00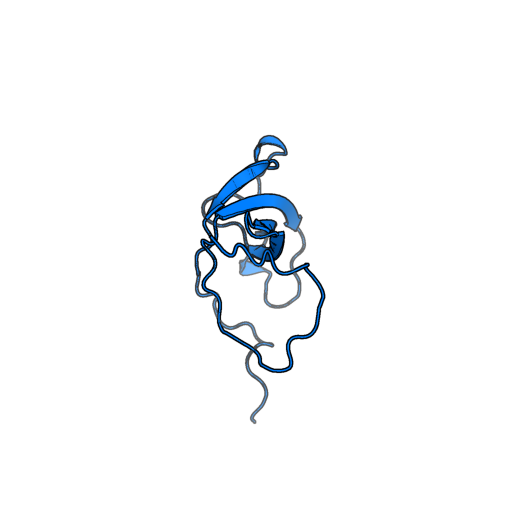 58.38 92 GLY A N 1
ATOM 704 C CA . GLY A 1 92 ? 5.284 -24.490 -4.986 1.00 58.38 92 GLY A CA 1
ATOM 705 C C . GLY A 1 92 ? 6.498 -25.274 -4.490 1.00 58.38 92 GLY A C 1
ATOM 706 O O . GLY A 1 92 ? 7.507 -25.339 -5.187 1.00 58.38 92 GLY A O 1
ATOM 707 N N . ARG A 1 93 ? 6.449 -25.861 -3.288 1.00 52.66 93 ARG A N 1
ATOM 708 C CA . ARG A 1 93 ? 7.550 -26.713 -2.804 1.00 52.66 93 ARG A CA 1
ATOM 709 C C . ARG A 1 93 ? 7.468 -28.134 -3.387 1.00 52.66 93 ARG A C 1
ATOM 711 O O . ARG A 1 93 ? 6.493 -28.832 -3.151 1.00 52.66 93 ARG A O 1
ATOM 718 N N . GLU A 1 94 ? 8.551 -28.498 -4.081 1.00 61.22 94 GLU A N 1
ATOM 719 C CA . GLU A 1 94 ? 9.297 -29.777 -4.120 1.00 61.22 94 GLU A CA 1
ATOM 720 C C . GLU A 1 94 ? 8.622 -31.095 -4.578 1.00 61.22 94 GLU A C 1
ATOM 722 O O . GLU A 1 94 ? 7.881 -31.720 -3.824 1.00 61.22 94 GLU A O 1
ATOM 727 N N . SER A 1 95 ? 8.983 -31.543 -5.799 1.00 44.53 95 SER A N 1
ATOM 728 C CA . SER A 1 95 ? 9.220 -32.927 -6.313 1.00 44.53 95 SER A CA 1
ATOM 729 C C . SER A 1 95 ? 9.394 -32.818 -7.851 1.00 44.53 95 SER A C 1
ATOM 731 O O . SER A 1 95 ? 8.544 -32.196 -8.484 1.00 44.53 95 SER A O 1
ATOM 733 N N . ALA A 1 96 ? 10.430 -33.306 -8.545 1.00 39.09 96 ALA A N 1
A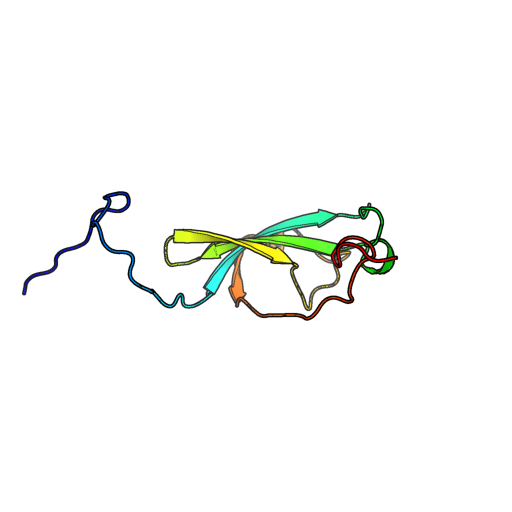TOM 734 C CA . ALA A 1 96 ? 11.405 -34.375 -8.310 1.00 39.09 96 ALA A CA 1
ATOM 735 C C . ALA A 1 96 ? 12.780 -34.045 -8.932 1.00 39.09 96 ALA A C 1
ATOM 737 O O . ALA A 1 96 ? 12.823 -33.173 -9.831 1.00 39.09 96 ALA A O 1
#

pLDDT: mean 77.07, std 14.66, range [34.38, 91.38]

Nearest PDB structures (foldseek):
  6esq-assembly1_H  TM=7.487E-01  e=6.882E-04  Methanothermococcus thermolithotrophicus
  6ok1-assembly1_D  TM=7.993E-01  e=1.455E-02  Thermomonospora curvata DSM 43183
  7dco-assembly1_v  TM=3.595E-01  e=5.755E+00  Saccharomyces cerevisiae
  2n6f-assembly1_A  TM=2.547E-01  e=5.415E+00  Homo sapiens

Solvent-accessible surface area (backbone atoms only — not comparable to full-atom values): 6508 Å² total; per-residue (Å²): 141,84,86,78,81,75,69,90,89,65,87,62,98,63,91,77,91,78,91,76,90,47,40,24,36,32,44,72,49,68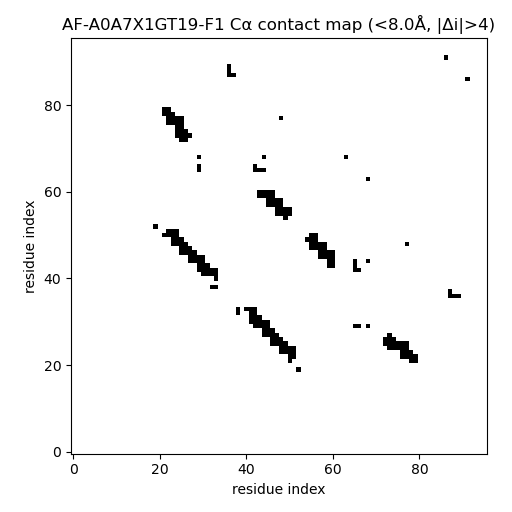,42,72,78,50,57,91,72,39,58,90,56,44,57,36,29,43,27,40,30,45,28,81,90,72,52,78,46,80,47,74,60,75,100,61,59,45,90,72,67,50,79,81,55,46,69,38,82,48,72,73,77,88,79,91,72,79,86,41,86,77,80,62,86,87,88,132

Secondary structure (DSSP, 8-state):
-----PPTT---SS--------EEEEEEEEESSPPTT-GGG-SEEEEEEEETTS-EEEEE--SS-TTS--GGGTT-EEE----PPPPPTTSS----

Radius of gyration: 18.07 Å; Cα contacts (8 Å, |Δi|>4): 109; chains: 1; bounding box: 42×47×43 Å

Mean predicted aligned error: 10.8 Å

Foldseek 3Di:
DDDPPDDPPDDPVDDDDDDAQQKFFWDKDWDQDDDPQCPVVGGWIWIWGQGPVRDIDIDTDPPDDSVPDDPVSGGDMDGDDDDDDPDGPPNDDDDD